Protein AF-A0AAJ1LZZ3-F1 (afdb_monomer_lite)

Sequence (61 aa):
MGKKVVSEVHSVYQHNGSTHRASVKSHGVVTRSAWQPPTKVAYAHRPKSVSGNQAFWARRG

Structure (mmCIF, N/CA/C/O backbone):
data_AF-A0AAJ1LZZ3-F1
#
_entry.id   AF-A0AAJ1LZZ3-F1
#
loop_
_atom_site.group_PDB
_atom_site.id
_atom_site.type_symbol
_atom_site.label_atom_id
_atom_site.label_alt_id
_atom_site.label_comp_id
_atom_site.label_asym_id
_atom_site.label_entity_id
_atom_site.label_seq_id
_atom_site.pdbx_PDB_ins_code
_atom_site.Cartn_x
_atom_site.Cartn_y
_atom_site.Cartn_z
_atom_site.occupancy
_atom_site.B_iso_or_equiv
_atom_site.auth_seq_id
_atom_site.auth_comp_id
_atom_site.auth_asym_id
_atom_site.auth_atom_id
_atom_site.pdbx_PDB_model_num
ATOM 1 N N . MET A 1 1 ? -4.474 -7.579 -33.236 1.00 43.38 1 MET A N 1
ATOM 2 C CA . MET A 1 1 ? -3.920 -6.545 -32.331 1.00 43.38 1 MET A CA 1
ATOM 3 C C . MET A 1 1 ? -3.993 -7.091 -30.904 1.00 43.38 1 MET A C 1
ATOM 5 O O . MET A 1 1 ? -5.077 -7.153 -30.342 1.00 43.38 1 MET A O 1
ATOM 9 N N . GLY A 1 2 ? -2.899 -7.649 -30.375 1.00 49.31 2 GLY A N 1
ATOM 10 C CA . GLY A 1 2 ? -2.909 -8.334 -29.074 1.00 49.31 2 GLY A CA 1
ATOM 11 C C . GLY A 1 2 ? -2.918 -7.339 -27.912 1.00 49.31 2 GLY A C 1
ATOM 12 O O . GLY A 1 2 ? -2.100 -6.421 -27.893 1.00 49.31 2 GLY A O 1
ATOM 13 N N . LYS A 1 3 ? -3.829 -7.503 -26.943 1.00 57.66 3 LYS A N 1
ATOM 14 C CA . LYS A 1 3 ? -3.793 -6.732 -25.692 1.00 57.66 3 LYS A CA 1
ATOM 15 C C . LYS A 1 3 ? -2.475 -7.044 -24.981 1.00 57.66 3 LYS A C 1
ATOM 17 O O . LYS A 1 3 ? -2.234 -8.188 -24.606 1.00 57.66 3 LYS A O 1
ATOM 22 N N . LYS A 1 4 ? -1.614 -6.041 -24.813 1.00 61.31 4 LYS A N 1
ATOM 23 C CA . LYS A 1 4 ? -0.386 -6.176 -24.025 1.00 61.31 4 LYS A CA 1
ATOM 24 C C . LYS A 1 4 ? -0.800 -6.424 -22.575 1.00 61.31 4 LYS A C 1
ATOM 26 O O . LYS A 1 4 ? -1.282 -5.510 -21.913 1.00 61.31 4 LYS A O 1
ATOM 31 N N . VAL A 1 5 ? -0.661 -7.661 -22.099 1.00 66.00 5 VAL A N 1
ATOM 32 C CA . VAL A 1 5 ? -0.863 -7.988 -20.684 1.00 66.00 5 VAL A CA 1
ATOM 33 C C . VAL A 1 5 ? 0.300 -7.367 -19.918 1.00 66.00 5 VAL A C 1
ATOM 35 O O . VAL A 1 5 ? 1.413 -7.891 -19.917 1.00 66.00 5 VAL A O 1
ATOM 38 N N . VAL A 1 6 ? 0.071 -6.199 -19.324 1.00 75.50 6 VAL A N 1
ATOM 39 C CA . VAL A 1 6 ? 1.039 -5.576 -18.422 1.00 75.50 6 VAL A CA 1
ATOM 40 C C . VAL A 1 6 ? 0.852 -6.238 -17.064 1.00 75.50 6 VAL A C 1
ATOM 42 O O . VAL A 1 6 ? -0.187 -6.081 -16.435 1.00 75.50 6 VAL A O 1
ATOM 45 N N . SER A 1 7 ? 1.830 -7.036 -16.635 1.00 89.12 7 SER A N 1
ATOM 46 C CA . SER A 1 7 ? 1.838 -7.570 -15.271 1.00 89.12 7 SER A CA 1
ATOM 47 C C . SER A 1 7 ? 2.011 -6.425 -14.275 1.00 89.12 7 SER A C 1
ATOM 49 O O . SER A 1 7 ? 2.811 -5.521 -14.515 1.00 89.12 7 SER A O 1
ATOM 51 N N . GLU A 1 8 ? 1.318 -6.483 -13.144 1.00 94.38 8 GLU A N 1
ATOM 52 C CA . GLU A 1 8 ? 1.368 -5.459 -12.100 1.00 94.38 8 GLU A CA 1
ATOM 53 C C . GLU A 1 8 ? 1.845 -6.038 -10.766 1.00 94.38 8 GLU A C 1
ATOM 55 O O . GLU A 1 8 ? 1.787 -7.242 -10.511 1.00 94.38 8 GLU A O 1
ATOM 60 N N . VAL A 1 9 ? 2.367 -5.160 -9.917 1.00 94.81 9 VAL A N 1
ATOM 61 C CA . VAL A 1 9 ? 2.690 -5.445 -8.522 1.00 94.81 9 VAL A CA 1
ATOM 62 C C . VAL A 1 9 ? 1.660 -4.722 -7.677 1.00 94.81 9 VAL A C 1
ATOM 64 O O . VAL A 1 9 ? 1.504 -3.506 -7.799 1.00 94.81 9 VAL A O 1
ATOM 67 N N . HIS A 1 10 ? 0.992 -5.464 -6.803 1.00 96.62 10 HIS A N 1
ATOM 68 C CA . HIS A 1 10 ? -0.051 -4.948 -5.926 1.00 96.62 10 HIS A CA 1
ATOM 69 C C . HIS A 1 10 ? 0.417 -5.008 -4.473 1.00 96.62 10 HIS A C 1
ATOM 71 O O . HIS A 1 10 ? 1.072 -5.961 -4.053 1.00 96.62 10 HIS A O 1
ATOM 77 N N . SER A 1 11 ? 0.061 -3.990 -3.697 1.00 97.31 11 SER A N 1
ATOM 78 C CA . SER A 1 11 ? 0.211 -3.966 -2.246 1.00 97.31 11 SER A CA 1
ATOM 79 C C . SER A 1 11 ? -1.131 -3.582 -1.644 1.00 97.31 11 SER A C 1
ATOM 81 O O . SER A 1 11 ? -1.624 -2.474 -1.865 1.00 97.31 11 SER A O 1
ATOM 83 N N . VAL A 1 12 ? -1.728 -4.521 -0.916 1.00 97.19 12 VAL A N 1
ATOM 84 C CA . VAL A 1 12 ? -2.998 -4.360 -0.205 1.00 97.19 12 VAL A CA 1
ATOM 85 C C . VAL A 1 12 ? -2.705 -4.518 1.276 1.00 97.19 12 VAL A C 1
ATOM 87 O O . VAL A 1 12 ? -2.013 -5.457 1.668 1.00 97.19 12 VAL A O 1
ATOM 90 N N . TYR A 1 13 ? -3.205 -3.599 2.092 1.00 96.69 13 TYR A N 1
ATOM 91 C CA . TYR A 1 13 ? -3.032 -3.668 3.532 1.00 96.69 13 TYR A CA 1
ATOM 92 C C . TYR A 1 13 ? -4.282 -3.202 4.256 1.00 96.69 13 TYR A C 1
ATOM 94 O O . TYR A 1 13 ? -4.795 -2.125 3.967 1.00 96.69 13 TYR A O 1
ATOM 102 N N . GLN A 1 14 ? -4.743 -4.005 5.208 1.00 95.25 14 GLN A N 1
ATOM 103 C CA . GLN A 1 14 ? -5.823 -3.658 6.119 1.00 95.25 14 GLN A CA 1
ATOM 104 C C . GLN A 1 14 ? -5.319 -3.832 7.546 1.00 95.25 14 GLN A C 1
ATOM 106 O O . GLN A 1 14 ? -4.740 -4.862 7.893 1.00 95.25 14 GLN A O 1
ATOM 111 N N . HIS A 1 15 ? -5.546 -2.823 8.380 1.00 93.44 15 HIS A N 1
ATOM 112 C CA . HIS A 1 15 ? -5.196 -2.873 9.793 1.00 93.44 15 HIS A CA 1
ATOM 113 C C . HIS A 1 15 ? -6.269 -2.185 10.642 1.00 93.44 15 HIS A C 1
ATOM 115 O O . HIS A 1 15 ? -6.698 -1.072 10.345 1.00 93.44 15 HIS A O 1
ATOM 121 N N . ASN A 1 16 ? -6.670 -2.821 11.746 1.00 92.75 16 ASN A N 1
ATOM 122 C CA . ASN A 1 16 ? -7.820 -2.381 12.550 1.00 92.75 16 ASN A CA 1
ATOM 123 C C . ASN A 1 16 ? -7.470 -1.446 13.716 1.00 92.75 16 ASN A C 1
ATOM 125 O O . ASN A 1 16 ? -8.344 -0.746 14.202 1.00 92.75 16 ASN A O 1
ATOM 129 N N . GLY A 1 17 ? -6.208 -1.413 14.152 1.00 93.81 17 GLY A N 1
ATOM 130 C CA . GLY A 1 17 ? -5.769 -0.599 15.296 1.00 93.81 17 GLY A CA 1
ATOM 131 C C . GLY A 1 17 ? -4.814 0.565 15.003 1.00 93.81 17 GLY A C 1
ATOM 132 O O . GLY A 1 17 ? -4.330 1.173 15.943 1.00 93.81 17 GLY A O 1
ATOM 133 N N . SER A 1 18 ? -4.464 0.862 13.746 1.00 95.25 18 SER A N 1
ATOM 134 C CA . SER A 1 18 ? -3.521 1.952 13.440 1.00 95.25 18 SER A CA 1
ATOM 135 C C . SER A 1 18 ? -3.770 2.551 12.064 1.00 95.25 18 SER A C 1
ATOM 137 O O . SER A 1 18 ? -4.273 1.876 11.158 1.00 95.25 18 SER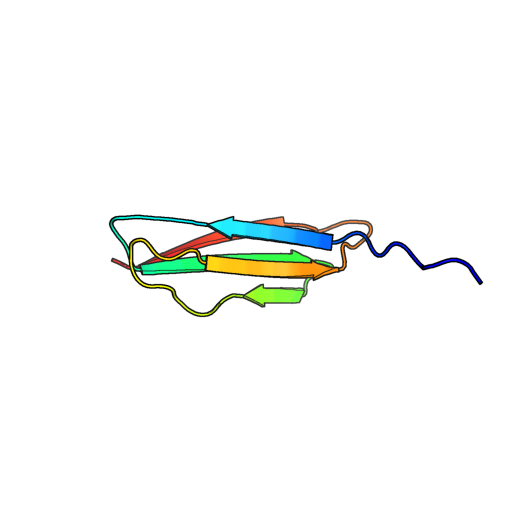 A O 1
ATOM 139 N N . THR A 1 19 ? -3.407 3.825 11.917 1.00 97.19 19 THR A N 1
ATOM 140 C CA . THR A 1 19 ? -3.363 4.470 10.606 1.00 97.19 19 THR A CA 1
ATOM 141 C C . THR A 1 19 ? -2.232 3.833 9.812 1.00 97.19 19 THR A C 1
ATOM 143 O O . THR A 1 19 ? -1.118 3.666 10.307 1.00 97.19 19 THR A O 1
ATOM 146 N N . HIS A 1 20 ? -2.509 3.434 8.580 1.00 97.69 20 HIS A N 1
ATOM 147 C CA . HIS A 1 20 ? -1.589 2.619 7.800 1.00 97.69 20 HIS A CA 1
ATOM 148 C C . HIS A 1 20 ? -1.594 3.000 6.325 1.00 97.69 20 HIS A C 1
ATOM 150 O O . HIS A 1 20 ? -2.473 3.709 5.847 1.00 97.69 20 HIS A O 1
ATOM 156 N N . ARG A 1 21 ? -0.577 2.561 5.585 1.00 97.69 21 ARG A N 1
ATOM 157 C CA . ARG A 1 21 ? -0.505 2.759 4.135 1.00 97.69 21 ARG A CA 1
ATOM 158 C C . ARG A 1 21 ? 0.129 1.568 3.437 1.00 97.69 21 ARG A C 1
ATOM 160 O O . ARG A 1 21 ? 0.979 0.883 4.011 1.00 97.69 21 ARG A O 1
ATOM 167 N N . ALA A 1 22 ? -0.226 1.401 2.171 1.00 98.31 22 ALA A N 1
ATOM 168 C CA . ALA A 1 22 ? 0.385 0.442 1.271 1.00 98.31 22 ALA A CA 1
ATOM 169 C C . ALA A 1 22 ? 1.394 1.142 0.356 1.00 98.31 22 ALA A C 1
ATOM 171 O O . ALA A 1 22 ? 1.265 2.323 0.014 1.00 98.31 22 ALA A O 1
ATOM 172 N N . SER A 1 23 ? 2.453 0.433 -0.014 1.00 98.38 23 SER A N 1
ATOM 173 C CA . SER A 1 23 ? 3.492 0.929 -0.911 1.00 98.38 23 SER A CA 1
ATOM 174 C C . SER A 1 23 ? 3.977 -0.179 -1.836 1.00 98.38 23 SER A C 1
ATOM 176 O O . SER A 1 23 ? 4.075 -1.343 -1.443 1.00 98.38 23 SER A O 1
ATOM 178 N N . VAL A 1 24 ? 4.291 0.208 -3.068 1.00 97.75 24 VAL A N 1
ATOM 179 C CA . VAL A 1 24 ? 4.893 -0.648 -4.090 1.00 97.75 24 VAL A CA 1
ATOM 180 C C . VAL A 1 24 ? 6.143 0.039 -4.614 1.00 97.75 24 VAL A C 1
ATOM 182 O O . VAL A 1 24 ? 6.102 1.220 -4.952 1.00 97.75 24 VAL A O 1
ATO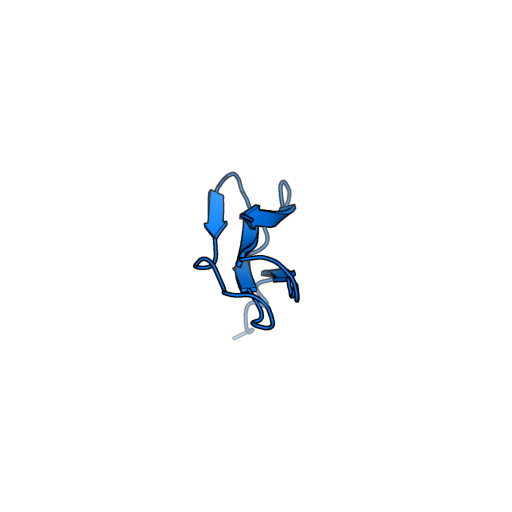M 185 N N . LYS A 1 25 ? 7.248 -0.699 -4.714 1.00 96.62 25 LYS A N 1
ATOM 186 C CA . LYS A 1 25 ? 8.453 -0.296 -5.440 1.00 96.62 25 LYS A CA 1
ATOM 187 C C . LYS A 1 25 ? 8.595 -1.162 -6.686 1.00 96.62 25 LYS A C 1
ATOM 189 O O . LYS A 1 25 ? 8.504 -2.382 -6.594 1.00 96.62 25 LYS A O 1
ATOM 194 N N . SER A 1 26 ? 8.835 -0.544 -7.836 1.00 95.25 26 SER A N 1
ATOM 195 C CA . SER A 1 26 ? 9.236 -1.244 -9.060 1.00 95.25 26 SER A CA 1
ATOM 196 C C . SER A 1 26 ? 10.192 -0.367 -9.863 1.00 95.25 26 SER A C 1
ATOM 198 O O . SER A 1 26 ? 9.958 0.836 -9.988 1.00 95.25 26 SER A O 1
ATOM 200 N N . HIS A 1 27 ? 11.286 -0.954 -10.360 1.00 92.44 27 HIS A N 1
ATOM 201 C CA . HIS A 1 27 ? 12.380 -0.236 -11.034 1.00 92.44 27 HIS A CA 1
ATOM 202 C C . HIS A 1 27 ? 12.915 0.962 -10.226 1.00 92.44 27 HIS A C 1
ATOM 204 O O . HIS A 1 27 ? 13.096 2.058 -10.742 1.00 92.44 27 HIS A O 1
ATOM 210 N N . GLY A 1 28 ? 13.076 0.804 -8.909 1.00 91.75 28 GLY A N 1
ATOM 211 C CA . GLY A 1 28 ? 13.537 1.897 -8.043 1.00 91.75 28 GLY A CA 1
ATOM 212 C C . GLY A 1 28 ? 12.474 2.947 -7.698 1.00 91.75 28 GLY A C 1
ATOM 213 O O . GLY A 1 28 ? 12.635 3.647 -6.701 1.00 91.75 28 GLY A O 1
ATOM 214 N N . VAL A 1 29 ? 11.358 3.012 -8.428 1.00 94.44 29 VAL A N 1
ATOM 215 C CA . VAL A 1 29 ? 10.302 4.001 -8.190 1.00 94.44 29 VAL A CA 1
ATOM 216 C C . VAL A 1 29 ? 9.270 3.470 -7.205 1.00 94.44 29 VAL A C 1
ATOM 218 O O . VAL A 1 29 ? 8.795 2.341 -7.337 1.00 94.44 29 VAL A O 1
ATOM 221 N N . VAL A 1 30 ? 8.895 4.307 -6.237 1.00 96.94 30 VAL A N 1
ATOM 222 C CA . VAL A 1 30 ? 7.931 3.970 -5.186 1.00 96.94 30 VAL A CA 1
ATOM 223 C C . VAL A 1 30 ? 6.602 4.683 -5.426 1.00 96.94 30 VAL A C 1
ATOM 225 O O . VAL A 1 30 ? 6.549 5.910 -5.432 1.00 96.94 30 VAL A O 1
ATOM 228 N N . THR A 1 31 ? 5.522 3.914 -5.543 1.00 97.38 31 THR A N 1
ATOM 229 C CA . THR A 1 31 ? 4.138 4.401 -5.494 1.00 97.38 31 THR A CA 1
ATOM 230 C C . THR A 1 31 ? 3.566 4.105 -4.110 1.00 97.38 31 THR A C 1
ATOM 232 O O . THR A 1 31 ? 3.746 3.006 -3.580 1.00 97.38 31 THR A O 1
ATOM 235 N N . ARG A 1 32 ? 2.882 5.078 -3.503 1.00 97.69 32 ARG A N 1
ATOM 236 C CA . ARG A 1 32 ? 2.296 4.948 -2.162 1.00 97.69 32 ARG A CA 1
ATOM 237 C C . ARG A 1 32 ? 0.820 5.305 -2.203 1.00 97.69 32 ARG A C 1
ATOM 239 O O . ARG A 1 32 ? 0.440 6.224 -2.921 1.00 97.69 32 ARG A O 1
ATOM 246 N N . SER A 1 33 ? 0.019 4.619 -1.397 1.00 97.50 33 SER A N 1
ATOM 2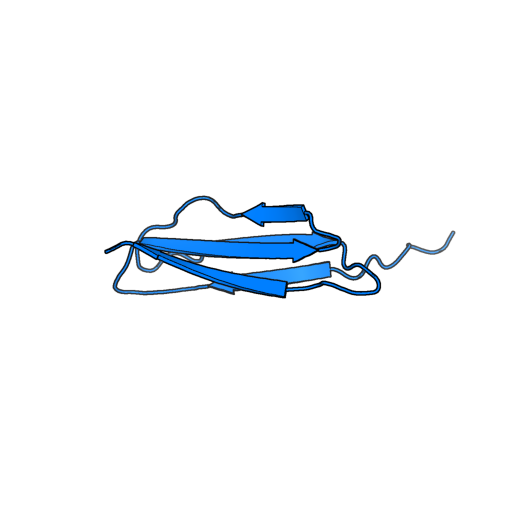47 C CA . SER A 1 33 ? -1.325 5.091 -1.084 1.00 97.50 33 SER A CA 1
ATOM 248 C C . SER A 1 33 ? -1.253 6.308 -0.157 1.00 97.50 33 SER A C 1
ATOM 250 O O . SER A 1 33 ? -0.249 6.526 0.533 1.00 97.50 33 SER A O 1
ATOM 252 N N . ALA A 1 34 ? -2.357 7.048 -0.061 1.00 97.00 34 ALA A N 1
ATOM 253 C CA . ALA A 1 34 ? -2.590 7.903 1.097 1.00 97.00 34 ALA A CA 1
ATOM 254 C C . ALA A 1 34 ? -2.572 7.070 2.393 1.00 97.00 34 ALA A C 1
ATOM 256 O O . ALA A 1 34 ? -2.763 5.846 2.367 1.00 97.00 34 ALA A O 1
ATOM 257 N N . TRP A 1 35 ? -2.346 7.739 3.523 1.00 97.44 35 TRP A N 1
ATOM 258 C CA . TRP A 1 35 ? -2.577 7.139 4.833 1.00 97.44 35 TRP A CA 1
ATOM 259 C C . TRP A 1 35 ? -4.068 6.874 5.006 1.00 97.44 35 TRP A C 1
ATOM 261 O O . TRP A 1 35 ? -4.885 7.769 4.813 1.00 97.44 35 TRP A O 1
ATOM 271 N N . GLN A 1 36 ? -4.400 5.639 5.351 1.00 98.06 36 GLN A N 1
ATOM 272 C CA . GLN A 1 36 ? -5.758 5.195 5.597 1.00 98.06 36 GLN A CA 1
ATOM 273 C C . GLN A 1 36 ? -5.980 5.028 7.099 1.00 98.06 36 GLN A C 1
ATOM 275 O O . GLN A 1 36 ? -5.097 4.500 7.788 1.00 98.06 36 GLN A O 1
ATOM 280 N N . PRO A 1 37 ? -7.136 5.470 7.620 1.00 97.00 37 PRO A N 1
ATOM 281 C CA . PRO A 1 37 ? -7.483 5.250 9.014 1.00 97.00 37 PRO A CA 1
ATOM 282 C C . PRO A 1 37 ? -7.652 3.748 9.297 1.00 97.00 37 PRO A C 1
ATOM 284 O O . PRO A 1 37 ? -7.758 2.941 8.363 1.00 97.00 37 PRO A O 1
ATOM 287 N N . PRO A 1 38 ? -7.703 3.350 10.579 1.00 97.00 38 PRO A N 1
ATOM 288 C CA . PRO A 1 38 ? -7.971 1.968 10.938 1.00 97.00 38 PRO A CA 1
ATOM 289 C C . PRO A 1 38 ? -9.255 1.451 10.278 1.00 97.00 38 PRO A C 1
ATOM 291 O O . PRO A 1 38 ? -10.176 2.225 10.020 1.00 97.00 38 PRO A O 1
ATOM 294 N N . THR A 1 39 ? -9.318 0.146 10.010 1.00 94.38 39 THR A N 1
ATOM 295 C CA . THR A 1 39 ? -10.431 -0.574 9.344 1.00 94.38 39 THR A CA 1
ATOM 296 C C . THR A 1 39 ? -10.614 -0.297 7.849 1.00 94.38 39 THR A C 1
ATOM 298 O O . THR A 1 39 ? -11.311 -1.055 7.175 1.00 94.38 39 THR A O 1
ATOM 301 N N . LYS A 1 40 ? -9.970 0.736 7.291 1.00 97.31 40 LYS A N 1
ATOM 302 C CA . LYS A 1 40 ? -9.941 0.960 5.840 1.00 97.31 40 LYS A CA 1
ATOM 303 C C . LYS A 1 40 ? -8.838 0.139 5.182 1.00 97.31 40 LYS A C 1
ATOM 305 O O . LYS A 1 40 ? -7.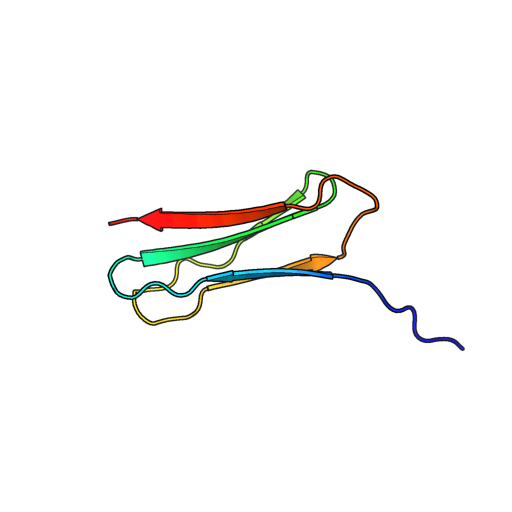878 -0.259 5.829 1.00 97.31 40 LYS A O 1
ATOM 310 N N . VAL A 1 41 ? -8.998 -0.116 3.886 1.00 97.50 41 VAL A N 1
ATOM 311 C CA . VAL A 1 41 ? -7.992 -0.799 3.069 1.00 97.50 41 VAL A CA 1
ATOM 312 C C . VAL A 1 41 ? -7.089 0.247 2.425 1.00 97.50 41 VAL A C 1
ATOM 314 O O . VAL A 1 41 ? -7.557 1.126 1.703 1.00 97.50 41 VAL A O 1
ATOM 317 N N . ALA A 1 42 ? -5.785 0.132 2.652 1.00 97.69 42 ALA A N 1
ATOM 318 C CA . ALA A 1 42 ? -4.769 0.845 1.900 1.00 97.69 42 ALA A CA 1
ATOM 319 C C . ALA A 1 42 ? -4.346 0.030 0.674 1.00 97.69 42 ALA A C 1
ATOM 321 O O . ALA A 1 42 ? -4.021 -1.153 0.783 1.00 97.69 42 ALA A O 1
ATOM 322 N N . TYR A 1 43 ? -4.318 0.677 -0.491 1.00 98.12 43 TYR A N 1
ATOM 323 C CA . TYR A 1 43 ? -3.994 0.028 -1.757 1.00 98.12 43 TYR A CA 1
ATOM 324 C C . TYR A 1 43 ? -3.031 0.862 -2.598 1.00 98.12 43 TYR A C 1
ATOM 326 O O . TYR A 1 43 ? -3.238 2.058 -2.804 1.00 98.12 43 TYR A O 1
ATOM 334 N N . ALA A 1 44 ? -1.984 0.214 -3.101 1.00 97.69 44 ALA A N 1
ATOM 335 C CA . ALA A 1 44 ? -1.065 0.768 -4.083 1.00 97.69 44 ALA A CA 1
ATOM 336 C C . ALA A 1 44 ? -0.733 -0.296 -5.134 1.00 97.69 44 ALA A C 1
ATOM 338 O O . ALA A 1 44 ? -0.611 -1.478 -4.814 1.00 97.69 44 ALA A O 1
ATOM 339 N N . HIS A 1 45 ? -0.549 0.131 -6.379 1.00 96.94 45 HIS A N 1
ATOM 340 C CA . HIS A 1 45 ? -0.116 -0.736 -7.469 1.00 96.94 45 HIS A CA 1
ATOM 341 C C . HIS A 1 45 ? 0.865 -0.007 -8.386 1.00 96.94 45 HIS A C 1
ATOM 343 O O . HIS A 1 45 ? 0.993 1.223 -8.348 1.00 96.94 45 HIS A O 1
ATOM 349 N N . ARG A 1 46 ? 1.602 -0.786 -9.176 1.00 95.00 46 ARG A N 1
ATOM 350 C CA . ARG A 1 46 ? 2.501 -0.284 -10.216 1.00 95.00 46 ARG A CA 1
ATOM 351 C C . ARG A 1 46 ? 2.747 -1.373 -11.264 1.00 95.00 46 ARG A C 1
ATOM 353 O O . ARG A 1 46 ? 2.806 -2.543 -10.882 1.00 95.00 46 ARG A O 1
ATOM 360 N N . PRO A 1 47 ? 2.999 -1.016 -12.537 1.00 95.12 47 PRO A N 1
ATOM 361 C CA . PRO A 1 47 ? 3.524 -1.961 -13.514 1.00 95.12 47 PRO A CA 1
ATOM 362 C C . PRO A 1 47 ? 4.755 -2.702 -12.986 1.00 95.12 47 PRO A C 1
ATOM 364 O O . PRO A 1 47 ? 5.659 -2.102 -12.396 1.00 95.12 47 PRO A O 1
ATOM 367 N N . LYS A 1 48 ? 4.772 -4.016 -13.195 1.00 92.69 48 LYS A N 1
ATOM 368 C CA . LYS A 1 48 ? 5.862 -4.907 -12.813 1.00 92.69 48 LYS A CA 1
ATOM 369 C C . LYS A 1 48 ? 7.064 -4.678 -13.722 1.00 92.69 48 LYS A C 1
ATOM 371 O O . LYS A 1 48 ? 6.933 -4.572 -14.938 1.00 92.69 48 LYS A O 1
ATOM 376 N N . SER A 1 49 ? 8.246 -4.682 -13.123 1.00 91.06 49 SER A N 1
ATOM 377 C CA . SER A 1 49 ? 9.525 -4.669 -13.834 1.00 91.06 49 SER A CA 1
ATOM 378 C C . SER A 1 49 ? 10.146 -6.060 -13.848 1.00 91.06 49 SER A C 1
ATOM 380 O O . SER A 1 49 ? 9.723 -6.943 -13.103 1.00 91.06 49 SER A O 1
ATOM 382 N N . VAL A 1 50 ? 11.175 -6.269 -14.668 1.00 90.31 50 VAL A N 1
ATOM 383 C CA . VAL A 1 50 ? 11.894 -7.556 -14.720 1.00 90.31 50 VAL A CA 1
ATOM 384 C C . VAL A 1 50 ? 12.457 -7.934 -13.341 1.00 90.31 50 VAL A C 1
ATOM 386 O O . VAL A 1 50 ? 12.421 -9.097 -12.954 1.00 90.31 50 VAL A O 1
ATOM 389 N N . SER A 1 51 ? 12.897 -6.948 -12.556 1.00 89.31 51 SER A N 1
ATOM 390 C CA . SER A 1 51 ? 13.430 -7.132 -11.205 1.00 89.31 51 SER A CA 1
ATOM 391 C C . SER A 1 51 ? 13.110 -5.936 -10.295 1.00 89.31 51 SER A C 1
ATOM 393 O O . SER A 1 51 ? 12.541 -4.931 -10.729 1.00 89.31 51 SER A O 1
ATOM 395 N N . GLY A 1 52 ? 13.439 -6.055 -9.003 1.00 91.00 52 GLY A N 1
ATOM 396 C CA . GLY A 1 52 ? 13.289 -4.957 -8.037 1.00 91.00 52 GLY A CA 1
ATOM 397 C C . GLY A 1 52 ? 11.839 -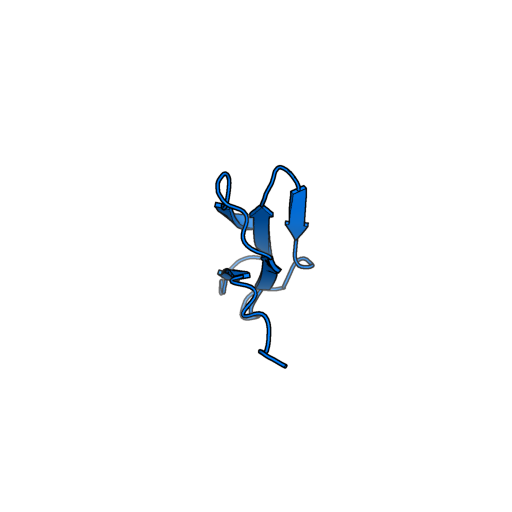4.614 -7.677 1.00 91.00 52 GLY A C 1
ATOM 398 O O . GLY A 1 52 ? 11.559 -3.484 -7.279 1.00 91.00 52 GLY A O 1
ATOM 399 N N . ASN A 1 53 ? 10.925 -5.573 -7.834 1.00 95.69 53 ASN A N 1
ATOM 400 C CA . ASN A 1 53 ? 9.530 -5.452 -7.419 1.00 95.69 53 ASN A CA 1
ATOM 401 C C . ASN A 1 53 ? 9.407 -5.746 -5.925 1.00 95.69 53 ASN A C 1
ATOM 403 O O . ASN A 1 53 ? 9.803 -6.821 -5.481 1.00 95.69 53 ASN A O 1
ATOM 407 N N . GLN A 1 54 ? 8.856 -4.815 -5.155 1.00 97.12 54 GLN A N 1
ATOM 408 C CA . GLN A 1 54 ? 8.645 -4.983 -3.720 1.00 97.12 54 GLN A CA 1
A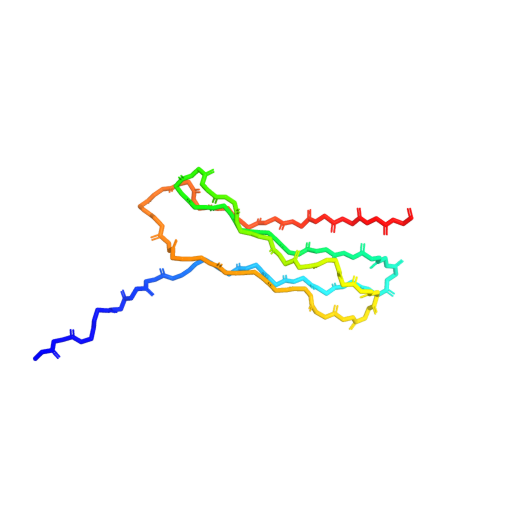TOM 409 C C . GLN A 1 54 ? 7.290 -4.402 -3.325 1.00 97.12 54 GLN A C 1
ATOM 411 O O . GLN A 1 54 ? 6.912 -3.327 -3.790 1.00 97.12 54 GLN A O 1
ATOM 416 N N . ALA A 1 55 ? 6.585 -5.090 -2.435 1.00 97.31 55 ALA A N 1
ATOM 417 C CA . ALA A 1 55 ? 5.393 -4.593 -1.762 1.00 97.31 55 ALA A CA 1
ATOM 418 C C . ALA A 1 55 ? 5.702 -4.487 -0.269 1.00 97.31 55 ALA A C 1
ATOM 420 O O . ALA A 1 55 ? 6.301 -5.391 0.307 1.00 97.31 55 ALA A O 1
ATOM 421 N N . PHE A 1 56 ? 5.343 -3.365 0.346 1.00 97.88 56 PHE A N 1
ATOM 422 C CA . PHE A 1 56 ? 5.595 -3.135 1.764 1.00 97.88 56 PHE A CA 1
ATOM 423 C C . PHE A 1 56 ? 4.572 -2.172 2.355 1.00 97.88 56 PHE A C 1
ATOM 425 O O . PHE A 1 56 ? 3.837 -1.484 1.637 1.00 97.88 56 PHE A O 1
ATOM 432 N N . TRP A 1 57 ? 4.535 -2.130 3.683 1.00 97.50 57 TRP A N 1
ATOM 433 C CA . TRP A 1 57 ? 3.542 -1.394 4.453 1.00 97.50 57 TRP A CA 1
ATOM 434 C C . TRP A 1 57 ? 4.212 -0.493 5.480 1.00 97.50 57 TRP A C 1
ATOM 436 O O . TRP A 1 57 ? 5.342 -0.733 5.904 1.00 97.50 57 TRP A O 1
ATOM 446 N N . ALA A 1 58 ? 3.500 0.550 5.889 1.00 96.81 58 ALA A N 1
ATOM 447 C CA . ALA A 1 58 ? 3.890 1.371 7.026 1.00 96.81 58 ALA A CA 1
ATOM 448 C C . ALA A 1 58 ? 2.673 1.640 7.908 1.00 96.81 58 ALA A C 1
ATOM 450 O O . ALA A 1 58 ? 1.548 1.740 7.413 1.00 96.81 58 ALA A O 1
ATOM 451 N N . ARG A 1 59 ? 2.923 1.770 9.209 1.00 96.25 59 ARG A N 1
ATOM 452 C CA . ARG A 1 59 ? 1.932 2.090 10.239 1.00 96.25 59 ARG A CA 1
ATOM 453 C C . ARG A 1 59 ? 2.357 3.356 10.972 1.00 96.25 59 ARG A C 1
ATOM 455 O O . ARG A 1 59 ? 3.552 3.624 11.077 1.00 96.25 59 ARG A O 1
ATOM 462 N N . ARG A 1 60 ? 1.385 4.100 11.489 1.00 91.06 60 ARG A N 1
ATOM 463 C CA . ARG A 1 60 ? 1.581 5.154 12.482 1.00 91.06 60 ARG A CA 1
ATOM 464 C C . ARG A 1 60 ? 0.477 5.036 13.532 1.00 91.06 60 ARG A C 1
ATOM 466 O O . ARG A 1 60 ? -0.705 5.004 13.179 1.00 91.06 60 ARG A O 1
ATOM 473 N N . GLY A 1 61 ? 0.903 4.917 14.783 1.00 72.25 61 GLY A N 1
ATOM 474 C CA . GLY A 1 61 ? 0.086 5.006 15.990 1.00 72.25 61 GLY A CA 1
ATOM 475 C C . GLY A 1 61 ? 0.470 6.266 16.737 1.00 72.25 61 GLY A C 1
ATOM 476 O O . GLY A 1 61 ? 1.669 6.620 16.649 1.00 72.25 61 GLY A O 1
#

Foldseek 3Di:
DDDPPFDKAKAKDAAAPFFKKKWKDAPNDIDIFPTDGHRDMHIDMDGHDPDDIDIDMDTDD

pLDDT: mean 91.63, std 11.93, range [43.38, 98.38]

Radius of gyration: 13.29 Å; chains: 1; bounding box: 24×16×48 Å

Secondary structure (DSSP, 8-state):
-------EEEEEEE-SSSEEEEEEEETTEEEEPPPB-TTSEEEEEEEPPSS--EEEEEEE-